Protein AF-A0A392VPZ6-F1 (afdb_monomer_lite)

Organism: NCBI:txid97028

pLDDT: mean 71.02, std 16.03, range [39.38, 92.5]

Foldseek 3Di:
DDDDDPDPDPPPPPPPPPVPDPPDDDPCPPPDDPPDDPDDPPQVWDFDDDPNDTDTDGDDDD

Sequence (62 aa):
EAQPEPEAEQAADDEAEVDDLPDFHNPFEGQPDPNVFPGGPSDKIVLTEYDGHIARCIYENI

Structure (mmCIF, N/CA/C/O backbone):
data_AF-A0A392VPZ6-F1
#
_entry.id   AF-A0A392VPZ6-F1
#
loop_
_atom_site.group_PDB
_atom_site.id
_atom_site.type_symbol
_atom_site.label_atom_id
_atom_site.label_alt_id
_atom_site.label_comp_id
_atom_site.label_asym_id
_atom_site.label_entity_id
_atom_site.label_seq_id
_atom_site.pdbx_PDB_ins_code
_atom_site.Cartn_x
_atom_site.Cartn_y
_atom_site.Cartn_z
_atom_site.occupancy
_atom_site.B_iso_or_equiv
_atom_site.auth_seq_id
_atom_site.auth_comp_id
_atom_site.auth_asym_id
_atom_site.auth_atom_id
_atom_site.pdbx_PDB_model_num
ATOM 1 N N . GLU A 1 1 ? -24.397 6.006 -20.417 1.00 39.38 1 GLU A N 1
ATOM 2 C CA . GLU A 1 1 ? -24.905 5.071 -19.398 1.00 39.38 1 GLU A CA 1
ATOM 3 C C . GLU A 1 1 ? -23.697 4.530 -18.656 1.00 39.38 1 GLU A C 1
ATOM 5 O O . GLU A 1 1 ? -22.777 4.055 -19.310 1.00 39.38 1 GLU A O 1
ATOM 10 N N . ALA A 1 2 ? -23.626 4.761 -17.347 1.00 40.78 2 ALA A N 1
ATOM 11 C CA . ALA A 1 2 ? -22.536 4.296 -16.496 1.00 40.78 2 ALA A CA 1
ATOM 12 C C . ALA A 1 2 ? -23.018 3.037 -15.769 1.00 40.78 2 ALA A C 1
ATOM 14 O O . ALA A 1 2 ? -24.131 3.022 -15.246 1.00 40.78 2 ALA A O 1
ATOM 15 N N . GLN A 1 3 ? -22.219 1.973 -15.821 1.00 45.69 3 GLN A N 1
ATOM 16 C CA . GLN A 1 3 ? -22.504 0.715 -15.134 1.00 45.69 3 GLN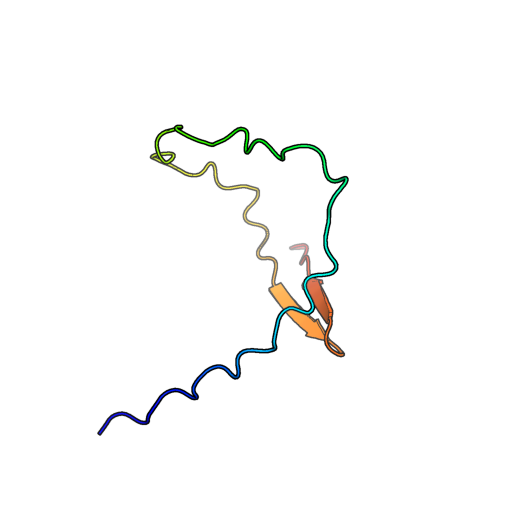 A CA 1
ATOM 17 C C . GLN A 1 3 ? -22.421 0.925 -13.610 1.00 45.69 3 GLN A C 1
ATOM 19 O O . GLN A 1 3 ? -21.569 1.701 -13.176 1.00 45.69 3 GLN A O 1
ATOM 24 N N . PRO A 1 4 ? -23.276 0.269 -12.806 1.00 47.03 4 PRO A N 1
ATOM 25 C CA . PRO A 1 4 ? -23.192 0.349 -11.352 1.00 47.03 4 PRO A CA 1
ATOM 26 C C . PRO A 1 4 ? -21.928 -0.362 -10.852 1.00 47.03 4 PRO A C 1
ATOM 28 O O . PRO A 1 4 ? -21.595 -1.455 -11.315 1.00 47.03 4 PRO A O 1
ATOM 31 N N . GLU A 1 5 ? -21.226 0.279 -9.922 1.00 50.09 5 GLU A N 1
ATOM 32 C CA . GLU A 1 5 ? -20.132 -0.319 -9.156 1.00 50.09 5 GLU A CA 1
ATOM 33 C C . GLU A 1 5 ? -20.702 -1.449 -8.280 1.00 50.09 5 GLU A C 1
ATOM 35 O O . GLU A 1 5 ? -21.802 -1.292 -7.742 1.00 50.09 5 GLU A O 1
ATOM 40 N N . PRO A 1 6 ? -20.022 -2.602 -8.147 1.00 45.22 6 PRO A N 1
ATOM 41 C CA . PRO A 1 6 ? -20.485 -3.643 -7.245 1.00 45.22 6 PRO A CA 1
ATOM 42 C C . PRO A 1 6 ? -20.386 -3.129 -5.806 1.00 45.22 6 PRO A C 1
ATOM 44 O O . PRO A 1 6 ? -19.304 -2.781 -5.335 1.00 45.22 6 PRO A O 1
ATOM 47 N N . GLU A 1 7 ? -21.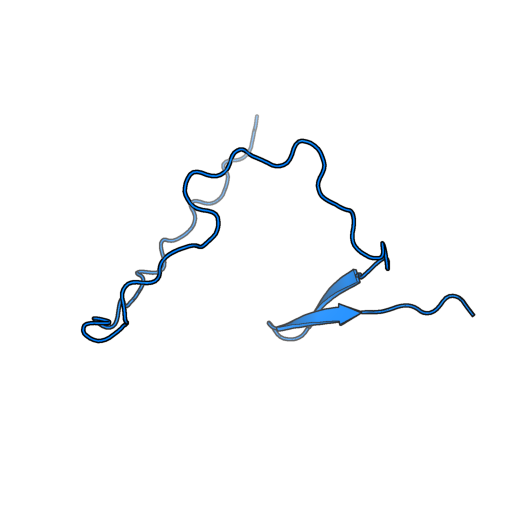539 -3.070 -5.137 1.00 45.34 7 GLU A N 1
ATOM 48 C CA . GLU A 1 7 ? -21.671 -2.922 -3.689 1.00 45.34 7 GLU A CA 1
ATOM 49 C C . GLU A 1 7 ? -20.678 -3.876 -3.018 1.00 45.34 7 GLU A C 1
ATOM 51 O O . GLU A 1 7 ? -20.766 -5.094 -3.173 1.00 45.34 7 GLU A O 1
ATOM 56 N N . ALA A 1 8 ? -19.683 -3.308 -2.336 1.00 51.97 8 ALA A N 1
ATOM 57 C CA . ALA A 1 8 ? -18.741 -4.070 -1.542 1.00 51.97 8 ALA A CA 1
ATOM 58 C C . ALA A 1 8 ? -19.536 -4.793 -0.450 1.00 51.97 8 ALA A C 1
ATOM 60 O O . ALA A 1 8 ? -20.055 -4.169 0.474 1.00 51.97 8 ALA A O 1
ATOM 61 N N . GLU A 1 9 ? -19.656 -6.109 -0.608 1.00 45.53 9 GLU A N 1
ATOM 62 C CA . GLU A 1 9 ? -20.130 -7.038 0.406 1.00 45.53 9 GLU A CA 1
ATOM 63 C C . GLU A 1 9 ? -19.379 -6.718 1.706 1.00 45.53 9 GLU A C 1
ATOM 65 O O . GLU A 1 9 ? -18.163 -6.892 1.799 1.00 45.53 9 GLU A O 1
ATOM 70 N N . GLN A 1 10 ? -20.095 -6.160 2.686 1.00 47.38 10 GLN A N 1
ATOM 71 C CA . GLN A 1 10 ? -19.588 -5.961 4.036 1.00 47.38 10 GLN A CA 1
ATOM 72 C C . GLN A 1 10 ? -19.323 -7.351 4.613 1.00 47.38 10 GLN A C 1
ATOM 74 O O . GLN A 1 10 ? -20.224 -7.987 5.161 1.00 47.38 10 GLN A O 1
ATOM 79 N N . ALA A 1 11 ? -18.094 -7.844 4.459 1.00 45.31 11 ALA A N 1
ATOM 80 C CA . ALA A 1 11 ? -17.587 -8.896 5.317 1.00 45.31 11 ALA A CA 1
ATOM 81 C C . ALA A 1 11 ? -17.715 -8.350 6.740 1.00 45.31 11 ALA A C 1
ATOM 83 O O . ALA A 1 11 ? -17.073 -7.358 7.084 1.00 45.31 11 ALA A O 1
ATOM 84 N N . ALA A 1 12 ? -18.649 -8.918 7.503 1.00 47.22 12 ALA A N 1
ATOM 85 C CA . ALA A 1 12 ? -18.787 -8.632 8.914 1.00 47.22 12 ALA A CA 1
ATOM 86 C C . ALA A 1 12 ? -17.420 -8.891 9.544 1.00 47.22 12 ALA A C 1
ATOM 88 O O . ALA A 1 12 ? -16.933 -10.022 9.522 1.00 47.22 12 ALA A O 1
ATOM 89 N N . ASP A 1 13 ? -16.792 -7.813 9.996 1.00 49.06 13 ASP A N 1
ATOM 90 C CA . ASP A 1 13 ? -15.606 -7.861 10.824 1.00 49.06 13 ASP A CA 1
ATOM 91 C C . ASP A 1 13 ? -16.015 -8.652 12.068 1.00 49.06 13 ASP A C 1
ATOM 93 O O . ASP A 1 13 ? -16.859 -8.215 12.853 1.00 49.06 13 ASP A O 1
ATOM 97 N N . ASP A 1 14 ? -15.541 -9.893 12.164 1.00 55.12 14 ASP A N 1
ATOM 98 C CA . ASP A 1 14 ? -15.661 -10.705 13.371 1.00 55.12 14 ASP A CA 1
ATOM 99 C C . ASP A 1 14 ? -14.693 -10.076 14.376 1.00 55.12 14 ASP A C 1
ATOM 101 O O . ASP A 1 14 ? -13.558 -10.524 14.548 1.00 55.12 14 ASP A O 1
ATOM 105 N N . GLU A 1 15 ? -15.113 -8.938 14.936 1.00 61.00 15 GLU A N 1
ATOM 106 C CA . GLU A 1 15 ? -14.394 -8.187 15.956 1.00 61.00 15 GLU A CA 1
ATOM 107 C C . GLU A 1 15 ? -14.330 -9.057 17.210 1.00 61.00 15 GLU A C 1
ATOM 109 O O . GLU A 1 15 ? -15.173 -8.984 18.105 1.00 61.00 15 GLU A O 1
ATOM 114 N N . ALA A 1 16 ? -13.322 -9.928 17.263 1.00 63.25 16 ALA A N 1
ATOM 115 C CA . ALA A 1 16 ? -12.871 -10.511 18.509 1.00 63.25 16 ALA A CA 1
ATOM 116 C C . ALA A 1 16 ? -12.574 -9.345 19.461 1.00 63.25 16 ALA A C 1
ATOM 118 O O . ALA A 1 16 ? -11.655 -8.566 19.216 1.00 63.25 16 ALA A O 1
ATOM 119 N N . GLU A 1 17 ? -13.401 -9.219 20.500 1.00 63.03 17 GLU A N 1
ATOM 120 C CA . GLU A 1 17 ? -13.366 -8.177 21.526 1.00 63.03 17 GLU A CA 1
ATOM 121 C C . GLU A 1 17 ? -11.935 -8.042 22.076 1.00 63.03 17 GLU A C 1
ATOM 123 O O . GLU A 1 17 ? -11.461 -8.845 22.883 1.00 63.03 17 GLU A O 1
ATOM 128 N N . VAL A 1 18 ? -11.198 -7.062 21.553 1.00 63.97 18 VAL A N 1
ATOM 129 C CA . VAL A 1 18 ? -9.813 -6.758 21.923 1.00 63.97 18 VAL A CA 1
ATOM 130 C C . VAL A 1 18 ? -9.816 -5.920 23.199 1.00 63.97 18 VAL A C 1
ATOM 132 O O . VAL A 1 18 ? -9.482 -4.740 23.195 1.00 63.97 18 VAL A O 1
ATOM 135 N N . ASP A 1 19 ? -10.223 -6.550 24.300 1.00 65.00 19 ASP A N 1
ATOM 136 C CA . ASP A 1 19 ? -10.425 -5.897 25.604 1.00 65.00 19 ASP A CA 1
ATOM 137 C C . ASP A 1 19 ? -9.099 -5.478 26.289 1.00 65.00 19 ASP A C 1
ATOM 139 O O . ASP A 1 19 ? -9.089 -4.631 27.175 1.00 65.00 19 ASP A O 1
ATOM 143 N N . ASP A 1 20 ? -7.956 -6.019 25.842 1.00 72.88 20 ASP A N 1
ATOM 144 C CA . ASP A 1 20 ? -6.632 -5.842 26.472 1.00 72.88 20 ASP A CA 1
ATOM 145 C C . ASP A 1 20 ? -5.570 -5.185 25.559 1.00 72.88 20 ASP A C 1
ATOM 147 O O . ASP A 1 20 ? -4.365 -5.249 25.836 1.00 72.88 20 ASP A O 1
ATOM 151 N N . LEU A 1 21 ? -5.963 -4.559 24.443 1.00 72.75 21 LEU A N 1
ATOM 152 C CA . LEU A 1 21 ? -5.004 -3.774 23.660 1.00 72.75 21 LEU A CA 1
ATOM 153 C C . LEU A 1 21 ? -4.755 -2.429 24.362 1.00 72.75 21 LEU A C 1
ATOM 155 O O . LEU A 1 21 ? -5.710 -1.725 24.683 1.00 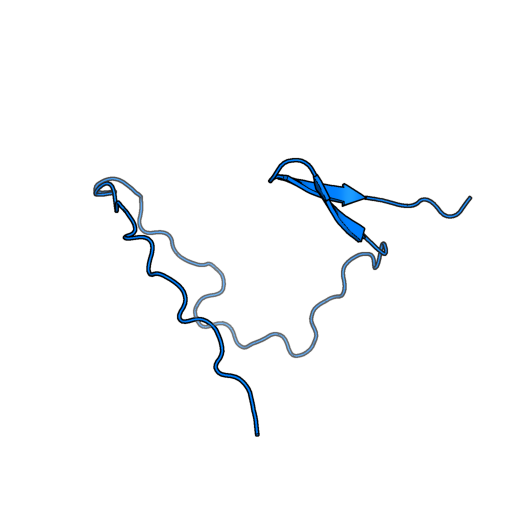72.75 21 LEU A O 1
ATOM 159 N N . PRO A 1 22 ? -3.489 -2.037 24.604 1.00 79.69 22 PRO A N 1
ATOM 160 C CA . PRO A 1 22 ? -3.207 -0.698 25.103 1.00 79.69 22 PRO A CA 1
ATOM 161 C C . PRO A 1 22 ? -3.748 0.334 24.112 1.00 79.69 22 PRO A C 1
ATOM 163 O O . PRO A 1 22 ? -3.629 0.123 22.903 1.00 79.69 22 PRO A O 1
ATOM 166 N N . ASP A 1 23 ? -4.279 1.449 24.628 1.00 84.81 23 ASP A N 1
ATOM 167 C CA . ASP A 1 23 ? -4.732 2.580 23.813 1.00 84.81 23 ASP A CA 1
ATOM 168 C C . ASP A 1 23 ? -3.641 2.942 22.799 1.00 84.81 23 ASP A C 1
ATOM 170 O O . ASP A 1 23 ? -2.568 3.460 23.138 1.00 84.81 23 ASP A O 1
ATOM 174 N N . PHE A 1 24 ? -3.882 2.601 21.533 1.00 84.00 24 PHE A N 1
ATOM 175 C CA . PHE A 1 24 ? -2.945 2.913 20.473 1.00 84.00 24 PHE A CA 1
ATOM 176 C C . PHE A 1 24 ? -3.040 4.407 20.193 1.00 84.00 24 PHE A C 1
ATOM 178 O O . PHE A 1 24 ? -3.996 4.892 19.592 1.00 84.00 24 PHE A O 1
ATOM 185 N N . HIS A 1 25 ? -2.018 5.143 20.611 1.00 87.19 25 HIS A N 1
ATOM 186 C CA . HIS A 1 25 ? -1.891 6.547 20.269 1.00 87.19 25 HIS A CA 1
ATOM 187 C C . HIS A 1 25 ? -1.130 6.689 18.954 1.00 87.19 25 HIS A C 1
ATOM 189 O O . HIS A 1 25 ? 0.053 6.351 18.864 1.00 87.19 25 HIS A O 1
ATOM 195 N N . ASN A 1 26 ? -1.804 7.227 17.937 1.00 85.12 26 ASN A N 1
ATOM 196 C CA . ASN A 1 26 ? -1.164 7.590 16.683 1.00 85.12 26 ASN A CA 1
ATOM 197 C C . ASN A 1 26 ? -0.208 8.779 16.919 1.00 85.12 26 ASN A C 1
ATOM 199 O O . ASN A 1 26 ? -0.671 9.874 17.239 1.00 85.12 26 ASN A O 1
ATOM 203 N N . PRO A 1 27 ? 1.112 8.626 16.714 1.00 88.56 27 PRO A N 1
ATOM 204 C CA . PRO A 1 27 ? 2.072 9.708 16.938 1.00 88.56 27 PRO A CA 1
ATOM 205 C C . PRO A 1 27 ? 1.881 10.900 15.990 1.00 88.56 27 PRO A C 1
ATOM 207 O O . PRO A 1 27 ? 2.436 11.964 16.251 1.00 88.56 27 PRO A O 1
ATOM 210 N N . PHE A 1 28 ? 1.106 10.727 14.916 1.00 84.06 28 PHE A N 1
ATOM 211 C CA . PHE A 1 28 ? 0.802 11.765 13.935 1.00 84.06 28 PHE A CA 1
ATOM 212 C C . PHE A 1 28 ? -0.524 12.495 14.188 1.00 84.06 28 PHE A C 1
ATOM 214 O O . PHE A 1 28 ? -0.891 13.386 13.421 1.00 84.06 28 PHE A O 1
ATOM 221 N N . GLU A 1 29 ? -1.261 12.139 15.242 1.00 91.19 29 GLU A N 1
ATOM 222 C CA . GLU A 1 29 ? -2.549 12.760 15.541 1.00 91.19 29 GLU A CA 1
ATOM 223 C C . GLU A 1 29 ? -2.395 14.262 15.847 1.00 91.19 29 GLU A C 1
ATOM 225 O O . GLU A 1 29 ? -1.558 14.678 16.647 1.00 91.19 29 GLU A O 1
ATOM 230 N N . GLY A 1 30 ? -3.189 15.102 15.175 1.00 90.12 30 GLY A N 1
ATOM 231 C CA . GLY A 1 30 ? -3.156 16.560 15.343 1.00 90.12 30 GLY A CA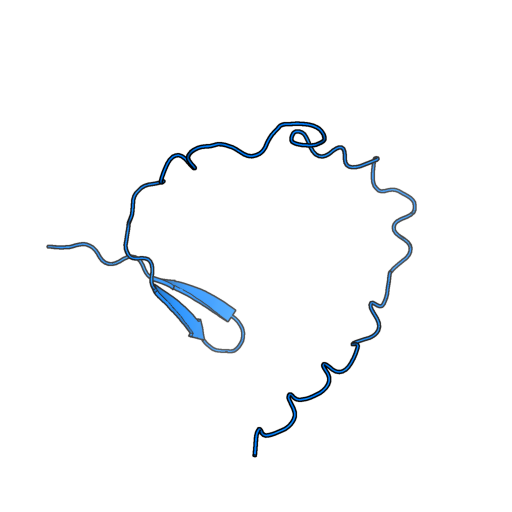 1
ATOM 232 C C . GLY A 1 30 ? -1.989 17.272 14.647 1.00 90.12 30 GLY A C 1
ATOM 233 O O . GLY A 1 30 ? -1.892 18.500 14.730 1.00 90.12 30 GLY A O 1
ATOM 234 N N . GLN A 1 31 ? -1.117 16.547 13.941 1.00 89.31 31 GLN A N 1
ATOM 235 C CA . GLN A 1 31 ? -0.094 17.168 13.106 1.00 89.31 31 GLN A CA 1
ATOM 236 C C . GLN A 1 31 ? -0.703 17.654 11.778 1.00 89.31 31 GLN A C 1
ATOM 238 O O . GLN A 1 31 ? -1.582 16.992 11.228 1.00 89.31 31 GLN A O 1
ATOM 243 N N . PRO A 1 32 ? -0.261 18.808 11.243 1.00 87.69 32 PRO A N 1
ATOM 244 C CA . PRO A 1 32 ? -0.681 19.244 9.919 1.00 87.69 32 PRO A CA 1
ATOM 245 C C . PRO A 1 32 ? -0.141 18.286 8.857 1.00 87.69 32 PRO A C 1
ATOM 247 O O . PRO A 1 32 ? 0.969 17.763 8.997 1.00 87.69 32 PRO A O 1
ATOM 250 N N . ASP A 1 33 ? -0.893 18.120 7.770 1.00 84.12 33 ASP A N 1
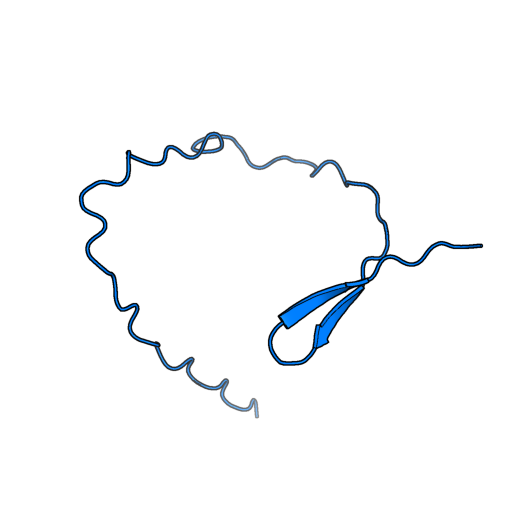ATOM 251 C CA . ASP A 1 33 ? -0.423 17.339 6.633 1.00 84.12 33 ASP A CA 1
ATOM 252 C C . ASP A 1 33 ? 0.924 17.879 6.131 1.00 84.12 33 ASP A C 1
ATOM 254 O O . ASP A 1 33 ? 1.113 19.100 6.005 1.00 84.12 33 ASP A O 1
ATOM 258 N N . PRO A 1 34 ? 1.892 16.997 5.836 1.00 82.06 34 PRO A N 1
ATOM 259 C CA . PRO A 1 34 ? 3.158 17.432 5.287 1.00 82.06 34 PRO A CA 1
ATOM 260 C C . PRO A 1 34 ? 2.920 18.092 3.926 1.00 82.06 34 PRO A C 1
ATOM 262 O O . PRO A 1 34 ? 2.349 17.506 3.012 1.00 82.06 34 PRO A O 1
ATOM 265 N N . ASN A 1 35 ? 3.428 19.315 3.765 1.00 81.44 35 ASN A N 1
ATOM 266 C CA . ASN A 1 35 ? 3.330 20.059 2.504 1.00 81.44 35 ASN A CA 1
ATOM 267 C C . ASN A 1 35 ? 4.084 19.368 1.347 1.00 81.44 35 ASN A C 1
ATOM 269 O O . ASN A 1 35 ? 3.812 19.615 0.176 1.00 81.44 35 ASN A O 1
ATOM 273 N N . VAL A 1 36 ? 5.059 18.518 1.683 1.00 77.62 36 VAL A N 1
ATOM 274 C CA . VAL A 1 36 ? 5.804 17.654 0.764 1.00 77.62 36 VAL A CA 1
ATOM 275 C C . VAL A 1 36 ? 6.084 16.348 1.499 1.00 77.62 36 VAL A C 1
ATOM 277 O O . VAL A 1 36 ? 6.726 16.359 2.549 1.00 77.62 36 VAL A O 1
ATOM 280 N N . PHE A 1 37 ? 5.639 15.222 0.946 1.00 71.81 37 PHE A N 1
ATOM 281 C CA . PHE A 1 37 ? 6.090 13.916 1.414 1.00 71.81 37 PHE A CA 1
ATOM 282 C C . PHE A 1 37 ? 7.549 13.743 0.984 1.00 71.81 37 PHE A C 1
ATOM 284 O O . PHE A 1 37 ? 7.824 13.847 -0.216 1.00 71.81 37 PHE A O 1
ATOM 291 N N . PRO A 1 38 ? 8.500 13.513 1.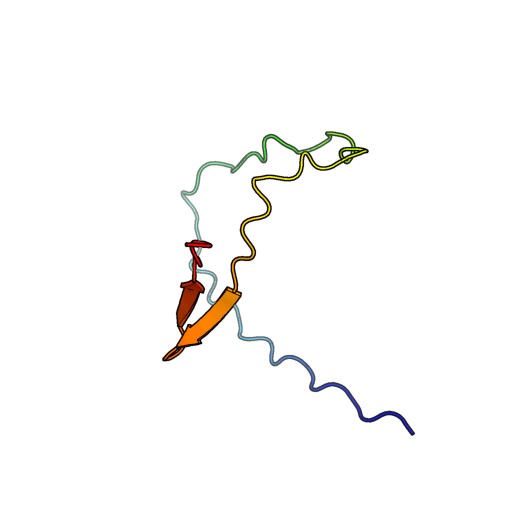909 1.00 67.88 38 PRO A N 1
ATOM 292 C CA . PRO A 1 38 ? 9.860 13.190 1.516 1.00 67.88 38 PRO A CA 1
ATOM 293 C C . PRO A 1 38 ? 9.796 11.881 0.731 1.00 67.88 38 PRO A C 1
ATOM 295 O O . PRO A 1 38 ? 9.557 10.816 1.296 1.00 67.88 38 PRO A O 1
ATOM 298 N N . GLY A 1 39 ? 9.923 11.977 -0.592 1.00 61.09 39 GLY A N 1
ATOM 299 C CA . GLY A 1 39 ? 9.930 10.811 -1.458 1.00 61.09 39 GLY A CA 1
ATOM 300 C C . GLY A 1 39 ? 11.046 9.879 -1.003 1.00 61.09 39 GLY A C 1
ATOM 301 O O . GLY A 1 39 ? 12.216 10.263 -1.019 1.00 61.09 39 GLY A O 1
ATOM 302 N N . GLY A 1 40 ? 10.680 8.673 -0.566 1.00 65.94 40 GLY A N 1
ATOM 303 C CA . GLY A 1 40 ? 11.642 7.596 -0.367 1.00 65.94 40 GLY A CA 1
ATOM 304 C C . GLY A 1 40 ? 12.340 7.245 -1.687 1.00 65.94 40 GLY A C 1
ATOM 305 O O . GLY A 1 40 ? 11.941 7.752 -2.742 1.00 65.94 40 GLY A O 1
ATOM 306 N N . PRO A 1 41 ? 13.379 6.390 -1.662 1.00 66.38 41 PRO A N 1
ATOM 307 C CA . PRO A 1 41 ? 13.989 5.889 -2.888 1.00 66.38 41 PRO A CA 1
ATOM 308 C C . PRO A 1 41 ? 12.884 5.418 -3.835 1.00 66.38 41 PRO A C 1
ATOM 310 O O . PRO A 1 41 ? 12.092 4.537 -3.503 1.00 66.38 41 PRO A O 1
ATOM 313 N N . SER A 1 42 ? 12.800 6.074 -4.995 1.00 63.19 42 SER A N 1
ATOM 314 C CA . SER A 1 42 ? 11.816 5.792 -6.044 1.00 63.19 42 SER A CA 1
ATOM 315 C C . SER A 1 42 ? 12.212 4.542 -6.823 1.00 63.19 42 SER A C 1
ATOM 317 O O . SER A 1 42 ? 12.140 4.506 -8.054 1.00 63.19 42 SER A O 1
ATOM 319 N N . ASP A 1 43 ? 12.654 3.508 -6.103 1.00 62.44 43 ASP A N 1
ATOM 320 C CA . ASP A 1 43 ? 12.731 2.175 -6.663 1.00 62.44 43 ASP A CA 1
ATOM 321 C C . ASP A 1 43 ? 11.343 1.910 -7.233 1.00 62.44 43 ASP A C 1
ATOM 323 O O . ASP A 1 43 ? 10.336 1.994 -6.522 1.00 62.44 43 ASP A O 1
ATOM 327 N N . LYS A 1 44 ? 11.277 1.700 -8.549 1.00 63.34 44 LYS A N 1
ATOM 328 C CA . LYS A 1 44 ? 10.043 1.350 -9.245 1.00 63.34 44 LYS A CA 1
ATOM 329 C C . LYS A 1 44 ? 9.669 -0.052 -8.790 1.00 63.34 44 LYS A C 1
ATOM 331 O O . LYS A 1 44 ? 9.961 -1.033 -9.468 1.00 63.34 44 LYS A O 1
ATOM 336 N N . ILE A 1 45 ? 9.109 -0.146 -7.592 1.00 68.81 45 ILE A N 1
ATOM 337 C CA . ILE A 1 45 ? 8.655 -1.405 -7.041 1.00 68.81 45 ILE A CA 1
ATOM 338 C C . ILE A 1 45 ? 7.357 -1.750 -7.748 1.00 68.81 45 ILE A C 1
ATOM 340 O O . ILE A 1 45 ? 6.396 -0.983 -7.736 1.00 68.81 45 ILE A O 1
ATOM 344 N N . VAL A 1 46 ? 7.356 -2.890 -8.424 1.00 78.00 46 VAL A N 1
ATOM 345 C CA . VAL A 1 46 ? 6.125 -3.449 -8.970 1.00 78.00 46 VAL A CA 1
ATOM 346 C C . VAL A 1 46 ? 5.535 -4.317 -7.872 1.00 78.00 46 VAL A C 1
ATOM 348 O O . VAL A 1 46 ? 6.201 -5.227 -7.374 1.00 78.00 46 VAL A O 1
ATOM 351 N N . LEU A 1 47 ? 4.316 -3.983 -7.454 1.00 83.31 47 LEU A N 1
ATOM 352 C CA . LEU A 1 47 ? 3.509 -4.860 -6.618 1.00 83.31 47 LEU A CA 1
ATOM 353 C C . LEU A 1 47 ? 2.767 -5.819 -7.546 1.00 83.31 47 LEU A C 1
ATOM 355 O O . LEU A 1 47 ? 2.063 -5.373 -8.451 1.00 83.31 47 LEU A O 1
ATOM 359 N N . THR A 1 48 ? 2.947 -7.116 -7.328 1.00 85.75 48 THR A N 1
ATOM 360 C CA . THR A 1 48 ? 2.299 -8.171 -8.114 1.00 85.75 48 THR A CA 1
ATOM 361 C C . THR A 1 48 ? 1.564 -9.107 -7.174 1.00 85.75 48 THR A C 1
ATOM 363 O O . THR A 1 48 ? 2.105 -9.506 -6.145 1.00 85.75 48 THR A O 1
ATOM 366 N N . GLU A 1 49 ? 0.346 -9.479 -7.546 1.00 90.38 49 GLU A N 1
ATOM 367 C CA . GLU A 1 49 ? -0.405 -10.520 -6.858 1.00 90.38 49 GLU A CA 1
ATOM 368 C C . GLU A 1 49 ? 0.047 -11.909 -7.335 1.00 90.38 49 GLU A C 1
ATOM 370 O O . GLU A 1 49 ? 0.146 -12.166 -8.538 1.00 90.38 49 GLU A O 1
ATOM 375 N N . TYR A 1 50 ? 0.335 -12.808 -6.396 1.00 86.25 50 TYR A N 1
ATOM 376 C CA . TYR A 1 50 ? 0.619 -14.216 -6.655 1.00 86.25 50 TYR A CA 1
ATOM 377 C C . TYR A 1 50 ? -0.043 -15.060 -5.569 1.00 86.25 50 TYR A C 1
ATOM 379 O O . TYR A 1 50 ? 0.287 -14.917 -4.395 1.00 86.25 50 TYR A O 1
ATOM 387 N N . ASP A 1 51 ? -0.962 -15.939 -5.969 1.00 91.69 51 ASP A N 1
ATOM 388 C CA . ASP A 1 51 ? -1.631 -16.893 -5.073 1.00 91.69 51 ASP A CA 1
ATOM 389 C C . ASP A 1 51 ? -2.305 -16.225 -3.853 1.00 91.69 51 ASP A C 1
ATOM 391 O O . ASP A 1 51 ? -2.204 -16.694 -2.725 1.00 91.69 51 ASP A O 1
ATOM 395 N N . GLY A 1 52 ? -2.940 -15.064 -4.065 1.00 92.12 52 GLY A N 1
ATOM 396 C CA . GLY A 1 52 ? -3.583 -14.283 -3.000 1.00 92.12 52 GLY A CA 1
ATOM 397 C C . GLY A 1 52 ? -2.618 -13.505 -2.095 1.00 92.12 52 GLY A C 1
ATOM 398 O O . GLY A 1 52 ? -3.048 -12.876 -1.130 1.00 92.12 52 GLY A O 1
ATOM 399 N N . HIS A 1 53 ? -1.318 -13.508 -2.397 1.00 92.50 53 HIS A N 1
ATOM 400 C CA . HIS A 1 53 ? -0.314 -12.701 -1.708 1.00 92.50 53 HIS A CA 1
ATOM 401 C C . HIS A 1 53 ? 0.153 -11.524 -2.566 1.00 92.50 53 HIS A C 1
ATOM 403 O O . HIS A 1 53 ? 0.285 -11.634 -3.783 1.00 92.50 53 HIS A O 1
ATOM 409 N N . ILE A 1 54 ? 0.480 -10.402 -1.917 1.00 90.62 54 ILE A N 1
ATOM 410 C CA . ILE A 1 54 ? 1.077 -9.232 -2.573 1.00 90.62 54 ILE A CA 1
ATOM 411 C C . ILE A 1 54 ? 2.601 -9.319 -2.450 1.00 90.62 54 ILE A C 1
ATOM 413 O O . ILE A 1 54 ? 3.158 -9.209 -1.355 1.00 90.62 54 ILE A O 1
ATOM 417 N N . ALA A 1 55 ? 3.286 -9.495 -3.577 1.00 88.38 55 ALA A N 1
ATOM 418 C CA . ALA A 1 55 ? 4.741 -9.531 -3.663 1.00 88.38 55 ALA A CA 1
ATOM 419 C C . ALA A 1 55 ? 5.314 -8.173 -4.091 1.00 88.38 55 ALA A C 1
ATOM 421 O O . ALA A 1 55 ? 4.779 -7.501 -4.973 1.00 88.38 55 ALA A O 1
ATOM 422 N N . ARG A 1 56 ? 6.451 -7.791 -3.498 1.00 87.06 56 ARG A N 1
ATOM 423 C CA . ARG A 1 56 ? 7.222 -6.594 -3.862 1.00 87.06 56 ARG A CA 1
ATOM 424 C C . ARG A 1 56 ? 8.404 -6.993 -4.745 1.00 87.06 56 ARG A C 1
ATOM 426 O O . ARG A 1 56 ? 9.362 -7.585 -4.252 1.00 87.06 56 ARG A O 1
ATOM 433 N N . CYS A 1 57 ? 8.363 -6.644 -6.027 1.00 81.56 57 CYS A N 1
ATOM 434 C CA . CYS A 1 57 ? 9.474 -6.870 -6.951 1.00 81.56 57 CYS A CA 1
ATOM 435 C C . CYS A 1 57 ? 10.416 -5.661 -6.971 1.00 81.56 57 CYS A C 1
ATOM 437 O O . CYS A 1 57 ? 9.977 -4.529 -7.176 1.00 81.56 57 CYS A O 1
ATOM 439 N N . ILE A 1 58 ? 11.713 -5.909 -6.780 1.00 80.88 58 ILE A N 1
ATOM 440 C CA . ILE A 1 58 ? 12.774 -4.902 -6.885 1.00 80.88 58 ILE A CA 1
ATOM 441 C C . ILE A 1 58 ? 13.583 -5.230 -8.140 1.00 80.88 58 ILE A C 1
ATOM 443 O O . ILE A 1 58 ? 14.111 -6.334 -8.258 1.00 80.88 58 ILE A O 1
ATOM 447 N N . TYR A 1 59 ? 13.647 -4.289 -9.081 1.00 74.38 59 TYR A N 1
ATOM 448 C CA . TYR A 1 59 ? 14.449 -4.422 -10.295 1.00 74.38 59 TYR A CA 1
ATOM 449 C C . TYR A 1 59 ? 15.734 -3.617 -10.139 1.00 74.38 59 TYR A C 1
ATOM 451 O O . TYR A 1 59 ? 15.685 -2.399 -9.968 1.00 74.38 59 TYR A O 1
ATOM 459 N N . GLU A 1 60 ? 16.877 -4.289 -10.220 1.00 80.00 60 GLU A N 1
ATOM 460 C CA . GLU A 1 60 ? 18.171 -3.620 -10.325 1.00 80.00 60 GLU A CA 1
ATOM 461 C C . GLU A 1 60 ? 18.427 -3.261 -11.796 1.00 80.00 60 GLU A C 1
ATOM 463 O O . GLU A 1 60 ? 18.370 -4.123 -12.676 1.00 80.00 60 GLU A O 1
ATOM 468 N N . ASN A 1 61 ? 18.693 -1.982 -12.079 1.00 66.75 61 ASN A N 1
ATOM 469 C CA . ASN A 1 61 ? 19.224 -1.570 -13.377 1.00 66.75 61 ASN A CA 1
ATOM 470 C C . ASN A 1 61 ? 20.711 -1.951 -13.420 1.00 66.75 61 ASN A C 1
ATOM 472 O O . ASN A 1 61 ? 21.544 -1.214 -12.890 1.00 66.75 61 ASN A O 1
ATOM 476 N N . ILE A 1 62 ? 21.012 -3.107 -14.012 1.00 68.62 62 ILE A N 1
ATOM 477 C CA . ILE A 1 62 ? 22.373 -3.508 -14.404 1.00 68.62 62 ILE A CA 1
ATOM 478 C C . ILE A 1 62 ? 22.938 -2.627 -15.520 1.00 68.62 62 ILE A C 1
ATOM 480 O O . ILE A 1 62 ? 22.158 -2.215 -16.411 1.00 68.62 62 ILE A O 1
#

Secondary structure (DSSP, 8-state):
-PPPPP------------TT------TTTTPPPPSS--PPP---PEEEEETTEEEEE-----

Radius of gyration: 19.81 Å; chains: 1; bounding box: 47×37×46 Å